Protein AF-A0A914EEW1-F1 (afdb_monomer)

Sequence (70 aa):
MDESNSPCPDGWIFNKFLNRCYKHVKGNNQTCDIWSIEKYCQKIGGHAISIHSLAENLYVSSKSLFLFSP

Radius of gyration: 12.66 Å; Cα contacts (8 Å, |Δi|>4): 77; chains: 1; bounding box: 25×30×38 Å

InterPro domains:
  IPR016186 C-type lectin-like/link domain superfamily [G3DSA:3.10.100.10] (1-67)
  IPR016187 C-type lectin fold [SSF56436] (5-63)

Solvent-accessible surface area (backbone atoms only — not comparable to full-atom values): 4368 Å² total; per-residue (Å²): 143,84,82,72,96,52,97,39,62,94,86,39,47,68,36,81,91,74,72,44,32,31,33,75,60,85,72,63,94,64,88,66,51,70,67,58,44,28,54,53,25,45,75,75,65,26,31,51,58,79,74,89,43,72,70,51,46,57,57,27,70,77,59,65,47,48,33,29,48,127

Organism: NCBI:txid290746

pLDDT: mean 71.99, std 10.7, range [43.69, 83.5]

Mean predicted aligned error: 8.65 Å

Structure (mmCIF, N/CA/C/O backbone):
data_AF-A0A914EEW1-F1
#
_entry.id   AF-A0A914EEW1-F1
#
loop_
_atom_site.group_PDB
_atom_site.id
_atom_site.type_symbol
_atom_site.label_atom_id
_atom_site.label_alt_id
_atom_site.label_comp_id
_atom_site.label_asym_id
_atom_site.label_entity_id
_atom_site.label_seq_id
_atom_site.pdbx_PDB_ins_code
_atom_site.Cartn_x
_atom_site.Cartn_y
_atom_site.Cartn_z
_atom_site.occupancy
_atom_site.B_iso_or_equiv
_atom_site.auth_seq_id
_atom_site.auth_comp_id
_atom_site.auth_asym_id
_atom_site.auth_atom_id
_atom_site.pdbx_PDB_model_num
ATOM 1 N N . MET A 1 1 ? -10.186 15.128 22.176 1.00 43.69 1 MET A N 1
ATOM 2 C CA . MET A 1 1 ? -9.197 14.087 21.811 1.00 43.69 1 MET A CA 1
ATOM 3 C C . MET A 1 1 ? -9.819 13.426 20.611 1.00 43.69 1 MET A C 1
ATOM 5 O O . MET A 1 1 ? -10.504 12.422 20.739 1.00 43.69 1 MET A O 1
ATOM 9 N N . ASP A 1 2 ? -9.733 14.126 19.493 1.00 54.91 2 ASP A N 1
ATOM 10 C CA . ASP A 1 2 ? -10.483 13.811 18.292 1.00 54.91 2 ASP A CA 1
ATOM 11 C C . ASP A 1 2 ? -9.514 13.182 17.311 1.00 54.91 2 ASP A C 1
ATOM 13 O O . ASP A 1 2 ? -8.437 13.724 17.076 1.00 54.91 2 ASP A O 1
ATOM 17 N N . GLU A 1 3 ? -9.891 12.019 16.792 1.00 53.12 3 GLU A N 1
ATOM 18 C CA . GLU A 1 3 ? -10.199 11.860 15.369 1.00 53.12 3 GLU A CA 1
ATOM 19 C C . GLU A 1 3 ? -9.917 10.414 14.934 1.00 53.12 3 GLU A C 1
ATOM 21 O O . GLU A 1 3 ? -8.791 9.928 14.949 1.00 53.12 3 GLU A O 1
ATOM 26 N N . SER A 1 4 ? -10.988 9.744 14.508 1.00 49.06 4 SER A N 1
ATOM 27 C CA . SER A 1 4 ? -10.956 8.580 13.621 1.00 49.06 4 SER A CA 1
ATOM 28 C C . SER A 1 4 ? -10.420 7.261 14.189 1.00 49.06 4 SER A C 1
ATOM 30 O O . SER A 1 4 ? -9.348 6.790 13.834 1.00 49.06 4 SER A O 1
ATOM 32 N N . ASN A 1 5 ? -11.298 6.525 14.881 1.00 53.75 5 ASN A N 1
ATOM 33 C CA . ASN A 1 5 ? -11.249 5.053 14.965 1.00 53.75 5 ASN A CA 1
ATOM 34 C C . ASN A 1 5 ? -11.580 4.378 13.607 1.00 53.75 5 ASN A C 1
ATOM 36 O O . ASN A 1 5 ? -12.229 3.333 13.540 1.00 53.75 5 ASN A O 1
ATOM 40 N N . SER A 1 6 ? -11.174 5.000 12.501 1.00 57.25 6 SER A N 1
ATOM 41 C CA . SER A 1 6 ? -11.068 4.314 11.224 1.00 57.25 6 SER A CA 1
ATOM 42 C C . SER A 1 6 ? -9.807 3.458 11.330 1.00 57.25 6 SER A C 1
ATOM 44 O O . SER A 1 6 ? -8.751 4.000 11.640 1.00 57.25 6 SER A O 1
ATOM 46 N N . PRO A 1 7 ? -9.866 2.139 11.100 1.00 71.81 7 PRO A N 1
ATOM 47 C CA . PRO A 1 7 ? -8.721 1.244 11.303 1.00 71.81 7 PRO A CA 1
ATOM 48 C C . PRO A 1 7 ? -7.505 1.557 10.414 1.00 71.81 7 PRO A C 1
ATOM 50 O O . PRO A 1 7 ? -6.476 0.912 10.566 1.00 71.81 7 PRO A O 1
ATOM 53 N N . CYS A 1 8 ? -7.609 2.527 9.499 1.00 81.44 8 CYS A N 1
ATOM 54 C CA . CYS A 1 8 ? -6.535 2.950 8.615 1.00 81.44 8 CYS A CA 1
ATOM 55 C C . CYS A 1 8 ? -6.376 4.476 8.589 1.00 81.44 8 CYS A C 1
ATOM 57 O O . CYS A 1 8 ? -7.373 5.183 8.763 1.00 81.44 8 CYS A O 1
ATOM 59 N N . PRO A 1 9 ? -5.164 4.984 8.288 1.00 79.19 9 PRO A N 1
ATOM 60 C CA . PRO A 1 9 ? -4.919 6.413 8.109 1.00 79.19 9 PRO A CA 1
ATOM 61 C C . PRO A 1 9 ? -5.695 6.998 6.919 1.00 79.19 9 PRO A C 1
ATOM 63 O O . PRO A 1 9 ? -6.177 6.271 6.047 1.00 79.19 9 PRO A O 1
ATOM 66 N N . ASP A 1 10 ? -5.762 8.325 6.831 1.00 77.06 10 ASP A N 1
ATOM 67 C CA . ASP A 1 10 ? -6.477 9.001 5.746 1.00 77.06 10 ASP A CA 1
ATOM 68 C C . ASP A 1 10 ? -5.932 8.632 4.348 1.00 77.06 10 ASP A C 1
ATOM 70 O O . ASP A 1 10 ? -4.720 8.536 4.105 1.00 77.06 10 ASP A O 1
ATOM 74 N N . GLY A 1 11 ? -6.851 8.351 3.420 1.00 77.50 11 GLY A N 1
ATOM 75 C CA . GLY A 1 11 ? -6.531 7.876 2.071 1.00 77.50 11 GLY A CA 1
ATOM 76 C C . GLY A 1 11 ? -6.083 6.409 1.979 1.00 77.50 11 GLY A C 1
ATOM 77 O O . GLY A 1 11 ? -5.651 5.980 0.904 1.00 77.50 11 GLY A O 1
ATOM 78 N N . TRP A 1 12 ? -6.180 5.638 3.067 1.00 81.75 12 TRP A N 1
ATOM 79 C CA . TRP A 1 12 ? -6.010 4.185 3.064 1.00 81.75 12 TRP A CA 1
ATOM 80 C C . TRP A 1 12 ? -7.365 3.470 3.071 1.00 81.75 12 TRP A C 1
ATOM 82 O O . TRP A 1 12 ? -8.345 3.907 3.668 1.00 81.75 12 TRP A O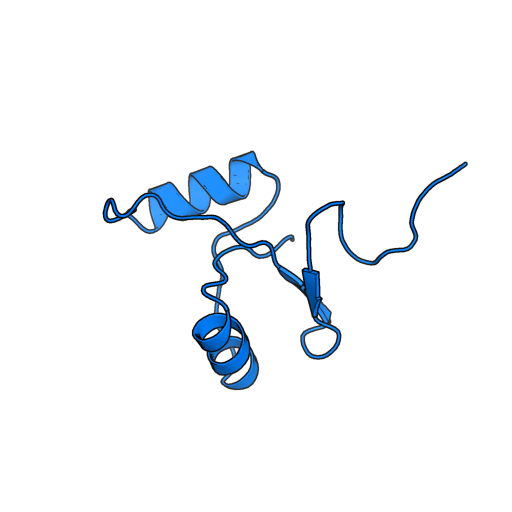 1
ATOM 92 N N . ILE A 1 13 ? -7.410 2.330 2.398 1.00 82.00 13 ILE A N 1
ATOM 93 C CA . ILE A 1 13 ? -8.572 1.464 2.263 1.00 82.00 13 ILE A CA 1
ATOM 94 C C . ILE A 1 13 ? -8.417 0.317 3.255 1.00 82.00 13 ILE A C 1
ATOM 96 O O . ILE A 1 13 ? -7.527 -0.523 3.109 1.00 82.00 13 ILE A O 1
ATOM 100 N N . PHE A 1 14 ? -9.309 0.249 4.240 1.00 82.25 14 PHE A N 1
ATOM 101 C CA . PHE A 1 14 ? -9.373 -0.906 5.124 1.00 82.25 14 PHE A CA 1
ATOM 102 C C . PHE A 1 14 ? -10.021 -2.092 4.42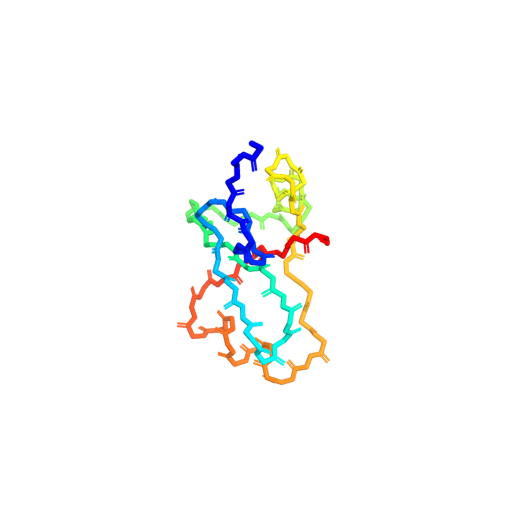3 1.00 82.25 14 PHE A C 1
ATOM 104 O O . PHE A 1 14 ? -11.176 -2.029 3.992 1.00 82.25 14 PHE A O 1
ATOM 111 N N . ASN A 1 15 ? -9.302 -3.204 4.366 1.00 78.62 15 ASN A N 1
ATOM 112 C CA . ASN A 1 15 ? -9.867 -4.479 3.984 1.00 78.62 15 ASN A CA 1
ATOM 113 C C . ASN A 1 15 ? -10.234 -5.274 5.243 1.00 78.62 15 ASN A C 1
ATOM 115 O O . ASN A 1 15 ? -9.361 -5.794 5.935 1.00 78.62 15 ASN A O 1
ATOM 119 N N . LYS A 1 16 ? -11.540 -5.415 5.498 1.00 78.69 16 LYS A N 1
ATOM 120 C CA . LYS A 1 16 ? -12.081 -6.185 6.631 1.00 78.69 16 LYS A CA 1
ATOM 121 C C . LYS A 1 16 ? -11.774 -7.684 6.555 1.00 78.69 16 LYS A C 1
ATOM 123 O O . LYS A 1 16 ? -11.648 -8.316 7.593 1.00 78.69 16 LYS A O 1
ATOM 128 N N . PHE A 1 17 ? -11.659 -8.251 5.352 1.00 76.38 17 PHE A N 1
ATOM 129 C CA . PHE A 1 17 ? -11.390 -9.683 5.166 1.00 76.38 17 PHE A CA 1
ATOM 130 C C . PHE A 1 17 ? -9.952 -10.046 5.514 1.00 76.38 17 PHE A C 1
ATOM 132 O O . PHE A 1 17 ? -9.691 -11.121 6.038 1.00 76.38 17 PHE A O 1
ATOM 139 N N . LEU A 1 18 ? -9.028 -9.138 5.208 1.00 75.94 18 LEU A N 1
ATOM 140 C CA . LEU A 1 18 ? -7.605 -9.313 5.480 1.00 75.94 18 LEU A CA 1
ATOM 141 C C . LEU A 1 18 ? -7.204 -8.688 6.818 1.00 75.94 18 LEU A C 1
ATOM 143 O O . LEU A 1 18 ? -6.111 -8.953 7.300 1.00 75.94 18 LEU A O 1
ATOM 147 N N . ASN A 1 19 ? -8.089 -7.876 7.410 1.00 79.25 19 ASN A N 1
ATOM 148 C CA . ASN A 1 19 ? -7.837 -7.046 8.585 1.00 79.25 19 ASN A CA 1
ATOM 149 C C . ASN A 1 19 ? -6.592 -6.161 8.406 1.00 79.25 19 ASN A C 1
ATOM 151 O O . ASN A 1 19 ? -5.713 -6.103 9.263 1.00 79.25 19 ASN A O 1
ATOM 155 N N . ARG A 1 20 ? -6.493 -5.531 7.231 1.00 78.88 20 ARG A N 1
ATOM 156 C CA . ARG A 1 20 ? -5.285 -4.859 6.739 1.00 78.88 20 ARG A CA 1
ATOM 157 C C . ARG A 1 20 ? -5.631 -3.589 5.969 1.00 78.88 20 ARG A C 1
ATOM 159 O O . ARG A 1 20 ? -6.669 -3.523 5.308 1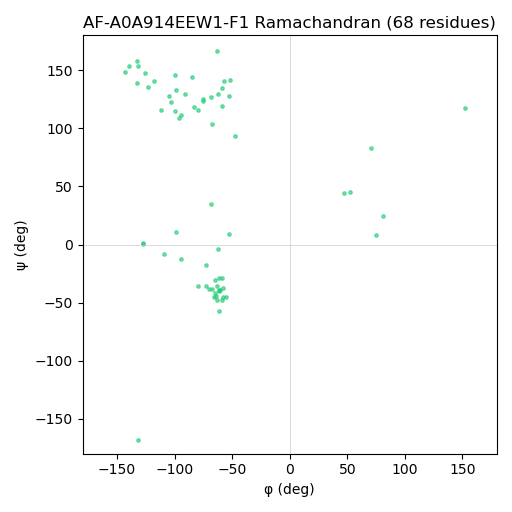.00 78.88 20 ARG A O 1
ATOM 166 N N . CYS A 1 21 ? -4.750 -2.598 6.032 1.00 82.62 21 CYS A N 1
ATOM 167 C CA . CYS A 1 21 ? -4.898 -1.334 5.320 1.00 82.62 21 CYS A CA 1
ATOM 168 C C . CYS A 1 21 ? -4.074 -1.329 4.039 1.00 82.62 21 CYS A C 1
ATOM 170 O O . CYS A 1 21 ? -2.890 -1.660 4.049 1.00 82.62 21 CYS A O 1
ATOM 172 N N . TYR A 1 22 ? -4.697 -0.897 2.947 1.00 79.69 22 TYR A N 1
ATOM 173 C CA . TYR A 1 22 ? -4.070 -0.827 1.634 1.00 79.69 22 TYR A CA 1
ATOM 174 C C . TYR A 1 22 ? -4.188 0.569 1.054 1.00 79.69 22 TYR A C 1
ATOM 176 O O . TYR A 1 22 ? -5.189 1.250 1.253 1.00 79.69 22 TYR A O 1
ATOM 184 N N . LYS A 1 23 ? -3.199 0.996 0.278 1.00 77.69 23 LYS A N 1
ATOM 185 C CA . LYS A 1 23 ? -3.267 2.275 -0.430 1.00 77.69 23 LYS A CA 1
ATOM 186 C C . LYS A 1 23 ? -2.860 2.106 -1.881 1.00 77.69 23 LYS A C 1
ATOM 188 O O . LYS A 1 23 ? -1.942 1.360 -2.219 1.00 77.69 23 LYS A O 1
ATOM 193 N N . HIS A 1 24 ? -3.593 2.788 -2.751 1.00 74.69 24 HIS A N 1
ATOM 194 C CA . HIS A 1 24 ? -3.306 2.788 -4.172 1.00 74.69 24 HIS A CA 1
ATOM 195 C C . HIS A 1 24 ? -2.216 3.817 -4.460 1.00 74.69 24 HIS A C 1
ATOM 197 O O . HIS A 1 24 ? -2.404 5.017 -4.254 1.00 74.69 24 HIS A O 1
ATOM 203 N N . VAL A 1 25 ? -1.084 3.342 -4.966 1.00 70.25 25 VAL A N 1
ATOM 204 C CA . VAL A 1 25 ? -0.053 4.189 -5.558 1.00 70.25 25 VAL A CA 1
ATOM 205 C C . VAL A 1 25 ? -0.146 4.065 -7.056 1.00 70.25 25 VAL A C 1
ATOM 207 O O . VAL A 1 25 ? -0.046 2.972 -7.605 1.00 70.25 25 VAL A O 1
ATOM 210 N N . LYS A 1 26 ? -0.340 5.198 -7.731 1.00 64.06 26 LYS A N 1
ATOM 211 C CA . LYS A 1 26 ? -0.114 5.242 -9.169 1.00 64.06 26 LYS A CA 1
ATOM 212 C C . LYS A 1 26 ? 1.381 5.054 -9.387 1.00 64.06 26 LYS A C 1
ATOM 214 O O . LYS A 1 26 ? 2.145 5.993 -9.179 1.00 64.06 26 LYS A O 1
ATOM 219 N N . GLY A 1 27 ? 1.776 3.854 -9.802 1.00 59.62 27 GLY A N 1
ATOM 220 C CA . GLY A 1 27 ? 3.053 3.683 -10.472 1.00 59.62 27 GLY A CA 1
ATOM 221 C C . GLY A 1 27 ? 3.034 4.572 -11.710 1.00 59.62 27 GLY A C 1
A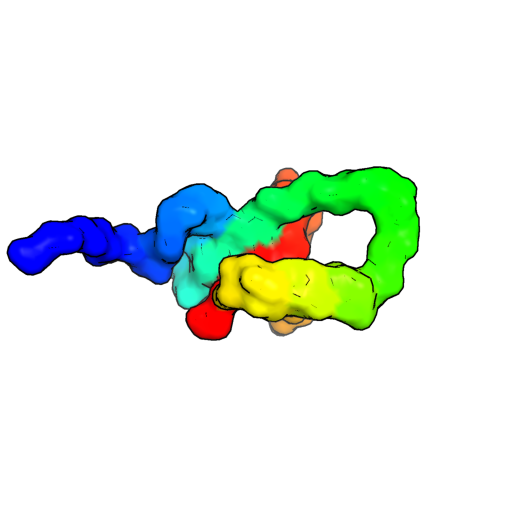TOM 222 O O . GLY A 1 27 ? 2.170 4.432 -12.575 1.00 59.62 27 GLY A O 1
ATOM 223 N N . ASN A 1 28 ? 3.943 5.535 -11.788 1.00 54.25 28 ASN A N 1
ATOM 224 C CA . ASN A 1 28 ? 4.389 6.032 -13.080 1.00 54.25 28 ASN A CA 1
ATOM 225 C C . ASN A 1 28 ? 4.831 4.793 -13.869 1.00 54.25 28 ASN A C 1
ATOM 227 O O . ASN A 1 28 ? 5.606 4.021 -13.328 1.00 54.25 28 ASN A O 1
ATOM 231 N N . ASN A 1 29 ? 4.338 4.581 -15.096 1.00 53.41 29 ASN A N 1
ATOM 232 C CA . ASN A 1 29 ? 4.596 3.412 -15.968 1.00 53.41 29 ASN A CA 1
ATOM 233 C C . ASN A 1 29 ? 6.089 3.059 -16.218 1.00 53.41 29 ASN A C 1
ATOM 235 O O . ASN A 1 29 ? 6.400 2.244 -17.081 1.00 53.41 29 ASN A O 1
ATOM 239 N N . GLN A 1 30 ? 7.028 3.681 -15.511 1.00 52.78 30 GLN A N 1
ATOM 240 C CA . GLN A 1 30 ? 8.382 3.194 -15.345 1.00 52.78 30 GLN A CA 1
ATOM 241 C C . GLN A 1 30 ? 8.361 1.927 -14.501 1.00 52.78 30 GLN A C 1
ATOM 243 O O . GLN A 1 30 ? 7.822 1.900 -13.402 1.00 52.78 30 GLN A O 1
ATOM 248 N N . THR A 1 31 ? 8.979 0.883 -15.033 1.00 51.50 31 THR A N 1
ATOM 249 C CA . THR A 1 31 ? 9.330 -0.354 -14.346 1.00 51.50 31 THR A CA 1
ATOM 250 C C . THR A 1 31 ? 10.002 -0.011 -13.013 1.00 51.50 31 THR A C 1
ATOM 252 O O . THR A 1 31 ? 11.195 0.283 -12.963 1.00 51.50 31 THR A O 1
ATOM 255 N N . CYS A 1 32 ? 9.227 0.048 -11.930 1.00 58.06 32 CYS A N 1
ATOM 256 C CA . CYS A 1 32 ? 9.772 0.275 -10.605 1.00 58.06 32 CYS A CA 1
ATOM 257 C C . CYS A 1 32 ? 10.331 -1.056 -10.117 1.00 58.06 32 CYS A C 1
ATOM 259 O O . CYS A 1 32 ? 9.588 -2.018 -9.931 1.00 58.06 32 CYS A O 1
ATOM 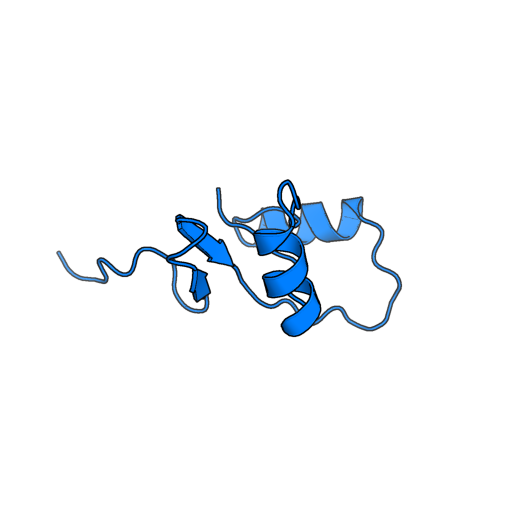261 N N . ASP A 1 33 ? 11.646 -1.103 -9.927 1.00 74.06 33 ASP A N 1
ATOM 262 C CA . ASP A 1 33 ? 12.291 -2.180 -9.188 1.00 74.06 33 ASP A CA 1
ATOM 263 C C . ASP A 1 33 ? 11.598 -2.348 -7.826 1.00 74.06 33 ASP A C 1
ATOM 265 O O . ASP A 1 33 ? 11.198 -1.360 -7.198 1.00 74.06 33 ASP A O 1
ATOM 269 N N . ILE A 1 34 ? 11.436 -3.589 -7.365 1.00 71.56 34 ILE A N 1
ATOM 270 C CA . ILE A 1 34 ? 10.695 -3.888 -6.133 1.00 71.56 34 ILE A CA 1
ATOM 271 C C . ILE A 1 34 ? 11.301 -3.170 -4.919 1.00 71.56 34 ILE A C 1
ATOM 273 O O . ILE A 1 34 ? 10.582 -2.775 -4.004 1.00 71.56 34 ILE A O 1
ATOM 277 N N . TRP A 1 35 ? 12.610 -2.908 -4.954 1.00 79.12 35 TRP A N 1
ATOM 278 C CA . TRP A 1 35 ? 13.324 -2.130 -3.951 1.00 79.12 35 TRP A CA 1
ATOM 279 C C . TRP A 1 35 ? 12.956 -0.645 -3.985 1.00 79.12 35 TRP A C 1
ATOM 281 O O . TRP A 1 35 ? 12.840 0.003 -2.944 1.00 79.12 35 TRP A O 1
ATOM 291 N N . SER A 1 36 ? 12.767 -0.081 -5.182 1.00 78.38 36 SER A N 1
ATOM 292 C CA . SER A 1 36 ? 12.291 1.294 -5.354 1.00 78.38 36 SER A CA 1
ATOM 293 C C . SER A 1 36 ? 10.846 1.448 -4.889 1.00 78.38 36 SER A C 1
ATOM 295 O O . SER A 1 36 ? 10.524 2.464 -4.272 1.00 78.38 36 SER A O 1
ATOM 297 N N . ILE A 1 37 ? 10.007 0.436 -5.143 1.00 75.44 37 ILE A N 1
ATOM 298 C CA . ILE A 1 37 ? 8.636 0.375 -4.627 1.00 75.44 37 ILE A CA 1
ATOM 299 C C . ILE A 1 37 ? 8.687 0.363 -3.103 1.00 75.44 37 ILE A C 1
ATOM 301 O O . ILE A 1 37 ? 8.184 1.297 -2.494 1.00 75.44 37 ILE A O 1
ATOM 305 N N . GLU A 1 38 ? 9.382 -0.599 -2.493 1.00 81.06 38 GLU A N 1
ATOM 306 C CA . GLU A 1 38 ? 9.472 -0.725 -1.033 1.00 81.06 38 GLU A CA 1
ATOM 307 C C . GLU A 1 38 ? 9.990 0.557 -0.367 1.00 81.06 38 GLU A C 1
ATOM 309 O O . GLU A 1 38 ? 9.379 1.059 0.572 1.00 81.06 38 GLU A O 1
ATOM 314 N N . LYS A 1 39 ? 11.048 1.180 -0.901 1.00 81.94 39 LYS A N 1
ATOM 315 C CA . LYS A 1 39 ? 11.531 2.474 -0.387 1.00 81.94 39 LYS A CA 1
ATOM 316 C C . LYS A 1 39 ? 10.487 3.584 -0.481 1.00 81.94 39 LYS A C 1
ATOM 318 O O . LYS A 1 39 ? 10.404 4.425 0.416 1.00 81.94 39 LYS A O 1
ATOM 323 N N . TYR A 1 40 ? 9.711 3.624 -1.563 1.00 79.56 40 TYR A N 1
ATOM 324 C CA . TYR A 1 40 ? 8.619 4.581 -1.703 1.00 79.56 40 TYR A CA 1
ATOM 325 C C . TYR A 1 40 ? 7.515 4.305 -0.676 1.00 79.56 40 TYR A C 1
ATOM 327 O O . TYR A 1 40 ? 7.061 5.239 -0.016 1.00 79.56 40 TYR A O 1
ATOM 335 N N . CYS A 1 41 ? 7.123 3.039 -0.506 1.00 77.94 41 CYS A N 1
ATOM 336 C CA . CYS A 1 41 ? 6.138 2.610 0.485 1.00 77.94 41 CYS A CA 1
ATOM 337 C C . CYS A 1 41 ? 6.582 2.989 1.901 1.00 77.94 41 CYS A C 1
ATOM 339 O O . CYS A 1 41 ? 5.821 3.617 2.634 1.00 77.94 41 CYS A O 1
ATOM 341 N N . GLN A 1 42 ? 7.836 2.701 2.252 1.00 82.62 42 GLN A N 1
ATOM 342 C CA . GLN A 1 42 ? 8.410 3.020 3.560 1.00 82.62 42 GLN A CA 1
ATOM 343 C C . GLN A 1 42 ? 8.407 4.526 3.820 1.00 82.62 42 GLN A C 1
ATOM 345 O O . GLN A 1 42 ? 8.073 4.968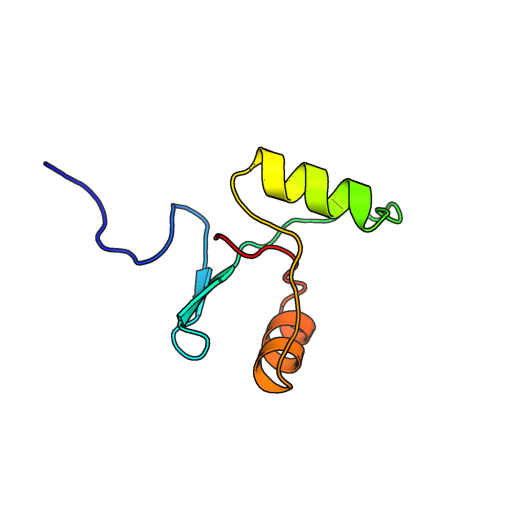 4.918 1.00 82.62 42 GLN A O 1
ATOM 350 N N . LYS A 1 43 ? 8.687 5.340 2.792 1.00 82.56 43 LYS A N 1
ATOM 351 C CA . LYS A 1 43 ? 8.657 6.806 2.901 1.00 82.56 43 LYS A CA 1
ATOM 352 C C . LYS A 1 43 ? 7.273 7.358 3.261 1.00 82.56 43 LYS A C 1
ATOM 354 O O . LYS A 1 43 ? 7.191 8.412 3.885 1.00 82.56 43 LYS A O 1
ATOM 359 N N . ILE A 1 44 ? 6.199 6.673 2.875 1.00 77.62 44 ILE A N 1
ATOM 360 C CA . ILE A 1 44 ? 4.814 7.057 3.193 1.00 77.62 44 ILE A CA 1
ATOM 361 C C . ILE A 1 44 ? 4.234 6.276 4.385 1.00 77.62 44 ILE A C 1
ATOM 363 O O . ILE A 1 44 ? 3.028 6.353 4.619 1.00 77.62 44 ILE A O 1
ATOM 367 N N . GLY A 1 45 ? 5.068 5.532 5.122 1.00 78.75 45 GLY A N 1
ATOM 368 C CA . GLY A 1 45 ? 4.662 4.777 6.312 1.00 78.75 45 GLY A CA 1
ATOM 369 C C . GLY A 1 45 ? 3.999 3.426 6.024 1.00 78.75 45 GLY A C 1
ATOM 370 O O . GLY A 1 45 ? 3.212 2.954 6.837 1.00 78.75 45 GLY A O 1
ATOM 371 N N . GLY A 1 46 ? 4.279 2.817 4.872 1.00 81.19 46 GLY A N 1
ATOM 372 C CA . GLY A 1 46 ? 3.845 1.464 4.528 1.00 81.19 46 GLY A CA 1
ATOM 373 C C . GLY A 1 46 ? 4.974 0.603 3.970 1.00 81.19 46 GLY A C 1
ATOM 374 O O . GLY A 1 46 ? 6.139 0.970 3.997 1.00 81.19 46 GLY A O 1
ATOM 375 N N . HIS A 1 47 ? 4.608 -0.536 3.410 1.00 83.50 47 HIS A N 1
ATOM 376 C CA . HIS A 1 47 ? 5.483 -1.509 2.779 1.00 83.50 47 HIS A CA 1
ATOM 377 C C . HIS A 1 47 ? 4.905 -1.927 1.431 1.00 83.50 47 HIS A C 1
ATO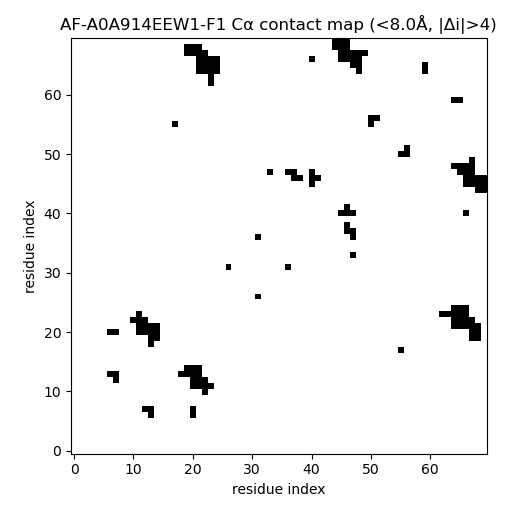M 379 O O . HIS A 1 47 ? 3.699 -1.800 1.185 1.00 83.50 47 HIS A O 1
ATOM 385 N N . ALA A 1 48 ? 5.767 -2.430 0.560 1.00 78.56 48 ALA A N 1
ATOM 386 C CA . ALA A 1 48 ? 5.373 -3.111 -0.651 1.00 78.56 48 ALA A CA 1
ATOM 387 C C . ALA A 1 48 ? 4.475 -4.299 -0.291 1.00 78.56 48 ALA A C 1
ATOM 389 O O . ALA A 1 48 ? 4.678 -5.004 0.704 1.00 78.56 48 ALA A O 1
ATOM 390 N N . ILE A 1 49 ? 3.444 -4.507 -1.101 1.00 77.50 49 ILE A N 1
ATOM 391 C CA . ILE A 1 49 ? 2.469 -5.553 -0.839 1.00 77.50 49 ILE A CA 1
ATOM 392 C C . ILE A 1 49 ? 3.118 -6.939 -0.871 1.00 77.50 49 ILE A C 1
ATOM 394 O O . ILE A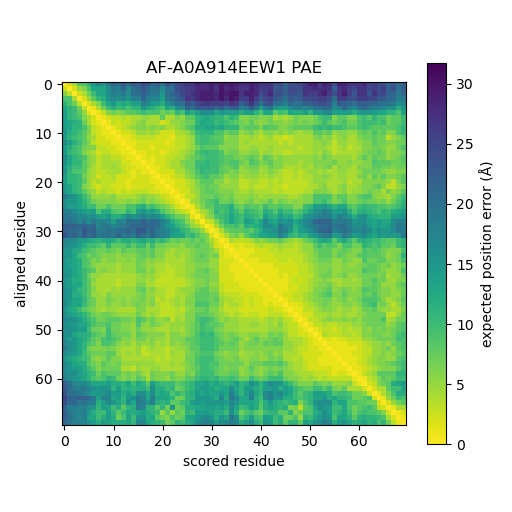 1 49 ? 3.799 -7.303 -1.827 1.00 77.50 49 ILE A O 1
ATOM 398 N N . SER A 1 50 ? 2.875 -7.722 0.178 1.00 75.56 50 SER A N 1
ATOM 399 C CA . SER A 1 50 ? 3.274 -9.127 0.254 1.00 75.56 50 SER A CA 1
ATOM 400 C C . SER A 1 50 ? 2.016 -9.985 0.218 1.00 75.56 50 SER A C 1
ATOM 402 O O . SER A 1 50 ? 1.158 -9.876 1.092 1.00 75.56 50 SER A O 1
ATOM 404 N N . ILE A 1 51 ? 1.871 -10.790 -0.833 1.00 79.19 51 ILE A N 1
ATOM 405 C CA . ILE A 1 51 ? 0.692 -11.627 -1.064 1.00 79.19 51 ILE A CA 1
ATOM 406 C C . ILE A 1 51 ? 0.979 -13.010 -0.484 1.00 79.19 51 ILE A C 1
ATOM 408 O O . ILE A 1 51 ? 1.800 -13.749 -1.025 1.00 79.19 51 ILE A O 1
ATOM 412 N N . HIS A 1 52 ? 0.290 -13.374 0.596 1.00 80.38 52 HIS A N 1
ATOM 413 C CA . HIS A 1 52 ? 0.454 -14.674 1.256 1.00 80.38 52 HIS A CA 1
ATOM 414 C C . HIS A 1 52 ? -0.749 -15.597 1.051 1.00 80.38 52 HIS A C 1
ATOM 416 O O . HIS A 1 52 ? -0.704 -16.763 1.433 1.00 80.38 52 HIS A O 1
ATOM 422 N N . SER A 1 53 ? -1.837 -15.091 0.468 1.00 79.94 53 SER A N 1
ATOM 423 C CA . SER A 1 53 ? -3.069 -15.848 0.249 1.00 79.94 53 SER A CA 1
ATOM 424 C C . SER A 1 53 ? -3.697 -15.555 -1.109 1.00 79.94 53 SER A C 1
ATOM 426 O O . SER A 1 53 ? -3.595 -14.449 -1.640 1.00 79.94 53 SER A O 1
ATOM 428 N N . LEU A 1 54 ? -4.448 -16.524 -1.640 1.00 82.44 54 LEU A N 1
ATOM 429 C CA . LEU A 1 54 ? -5.228 -16.339 -2.868 1.00 82.44 54 LEU A CA 1
ATOM 430 C C . LEU A 1 54 ? -6.238 -15.186 -2.736 1.00 82.44 54 LEU A C 1
ATOM 432 O O . LEU A 1 54 ? -6.420 -14.421 -3.677 1.00 82.44 54 LEU A O 1
ATOM 436 N N . ALA A 1 55 ? -6.848 -15.020 -1.558 1.00 81.25 55 ALA A N 1
ATOM 437 C CA . ALA A 1 55 ? -7.759 -13.911 -1.279 1.00 81.25 55 ALA A CA 1
ATOM 438 C C . ALA A 1 55 ? -7.067 -12.539 -1.391 1.00 81.25 55 ALA A C 1
ATOM 440 O O . ALA A 1 55 ? -7.641 -11.611 -1.960 1.00 81.25 55 ALA A O 1
ATOM 441 N N . GLU A 1 56 ? -5.821 -12.424 -0.913 1.00 79.19 56 GLU A N 1
ATOM 442 C CA . GLU A 1 56 ? -5.003 -11.219 -1.095 1.00 79.19 56 GLU A CA 1
ATOM 443 C C . GLU A 1 56 ? -4.728 -10.992 -2.579 1.00 79.19 56 GLU A C 1
ATOM 445 O O . GLU A 1 56 ? -4.992 -9.903 -3.083 1.00 79.19 56 GLU A O 1
ATOM 450 N N . ASN A 1 57 ? -4.302 -12.037 -3.298 1.00 82.25 57 ASN A N 1
ATOM 451 C CA . ASN A 1 57 ? -3.983 -11.953 -4.721 1.00 82.25 57 ASN A CA 1
ATOM 452 C C . ASN A 1 57 ? -5.172 -11.463 -5.561 1.00 82.25 57 ASN A C 1
ATOM 454 O O . ASN A 1 57 ? -5.022 -10.583 -6.408 1.00 82.25 57 ASN A O 1
ATOM 458 N N . LEU A 1 58 ? -6.365 -12.010 -5.313 1.00 82.94 58 LEU A N 1
ATOM 459 C CA . LEU A 1 58 ? -7.586 -11.637 -6.028 1.00 82.94 58 LEU A CA 1
ATOM 460 C C . LEU A 1 58 ? -7.983 -10.184 -5.745 1.00 82.94 58 LEU A C 1
ATOM 462 O O . LEU A 1 58 ? -8.341 -9.446 -6.664 1.00 82.94 58 LEU A O 1
ATOM 466 N N . TYR A 1 59 ? -7.877 -9.758 -4.485 1.00 77.50 59 TYR A N 1
ATOM 467 C CA . TYR A 1 59 ? -8.207 -8.394 -4.085 1.00 77.50 59 TYR A CA 1
ATOM 468 C C . TYR A 1 59 ? -7.277 -7.362 -4.735 1.00 77.50 59 TYR A C 1
ATOM 470 O O . TYR A 1 59 ? -7.738 -6.339 -5.246 1.00 77.50 59 TYR A O 1
ATOM 478 N N . VAL A 1 60 ? -5.973 -7.639 -4.754 1.00 73.81 60 VAL A N 1
ATOM 479 C CA . VAL A 1 60 ? -4.954 -6.691 -5.230 1.00 73.81 60 VAL A CA 1
ATOM 480 C C . VAL A 1 60 ? -4.863 -6.672 -6.750 1.00 73.81 60 VAL A C 1
ATOM 482 O O . VAL A 1 60 ? -4.744 -5.592 -7.328 1.00 73.81 60 VAL A O 1
ATOM 485 N N . SER A 1 61 ? -5.037 -7.829 -7.400 1.00 72.81 61 SER A N 1
ATOM 486 C CA . SER A 1 61 ? -5.086 -7.949 -8.864 1.00 72.81 61 SER A CA 1
ATOM 487 C C . SER A 1 61 ? -6.271 -7.190 -9.456 1.00 72.81 61 SER A C 1
ATOM 489 O O . SER A 1 61 ? -6.150 -6.573 -10.508 1.00 72.81 61 SER A O 1
ATOM 491 N N . SER A 1 62 ? -7.412 -7.174 -8.759 1.00 65.38 62 SER A N 1
ATOM 492 C CA . SER A 1 62 ? -8.593 -6.424 -9.197 1.00 65.38 62 SER A CA 1
ATOM 493 C C . SER A 1 62 ? -8.448 -4.905 -9.041 1.00 65.38 62 SER A C 1
ATOM 495 O O . SER A 1 62 ? -9.260 -4.164 -9.598 1.00 65.38 62 SER A O 1
ATOM 497 N N . LYS A 1 63 ? -7.492 -4.428 -8.234 1.00 59.41 63 LYS A N 1
ATOM 498 C CA . LYS A 1 63 ? -7.442 -3.034 -7.765 1.00 59.41 63 LYS A CA 1
ATOM 499 C C . LYS A 1 63 ? -6.099 -2.339 -8.018 1.00 59.41 63 LYS A C 1
ATOM 501 O O . LYS A 1 63 ? -5.972 -1.179 -7.634 1.00 59.41 63 LYS A O 1
ATOM 506 N N . SER A 1 64 ? -5.122 -3.016 -8.632 1.00 60.09 64 SER A N 1
ATOM 507 C CA . SER A 1 64 ? -3.743 -2.523 -8.803 1.00 60.09 64 SER A CA 1
ATOM 508 C C . SER A 1 64 ? -3.166 -1.948 -7.498 1.00 60.09 64 SER A C 1
ATOM 510 O O . SER A 1 64 ? -2.620 -0.847 -7.466 1.00 60.09 64 SER A O 1
ATOM 512 N N . LEU A 1 65 ? -3.376 -2.652 -6.380 1.00 60.09 65 LEU A N 1
ATOM 513 C CA . LEU A 1 65 ? -2.950 -2.215 -5.044 1.00 60.09 65 LEU A CA 1
ATOM 514 C C . LEU A 1 65 ? -1.548 -2.744 -4.735 1.00 60.09 65 LEU A C 1
ATOM 516 O O . LEU A 1 65 ? -1.315 -3.943 -4.843 1.00 60.09 65 LEU A O 1
ATOM 520 N N . PHE A 1 66 ? -0.644 -1.863 -4.293 1.00 65.25 66 PHE A N 1
ATOM 521 C CA . PHE A 1 66 ? 0.764 -2.214 -4.054 1.00 65.25 66 PHE A CA 1
ATOM 522 C C . PHE A 1 66 ? 1.298 -1.842 -2.663 1.00 65.25 66 PHE A C 1
ATOM 524 O O . PHE A 1 66 ? 2.464 -2.108 -2.392 1.00 65.25 66 PHE A O 1
ATOM 531 N N . LEU A 1 67 ? 0.480 -1.261 -1.776 1.00 62.56 67 LEU A N 1
ATOM 532 C CA . LEU A 1 67 ? 0.912 -0.839 -0.437 1.00 62.56 67 LEU A CA 1
ATOM 533 C C . LEU A 1 67 ? 0.174 -1.564 0.676 1.00 62.56 67 LEU A C 1
ATOM 535 O O . LEU A 1 67 ? -1.050 -1.670 0.613 1.00 62.56 67 LEU A O 1
ATOM 539 N N . PHE A 1 68 ? 0.902 -1.917 1.729 1.00 69.69 68 PHE A N 1
ATOM 540 C CA . PHE A 1 68 ? 0.389 -2.399 3.007 1.00 69.69 68 PHE A CA 1
ATOM 541 C C . PHE A 1 68 ? 0.906 -1.503 4.150 1.00 69.69 68 PHE A C 1
ATOM 543 O O . PHE A 1 68 ? 2.076 -1.142 4.124 1.00 69.69 68 PHE A O 1
ATOM 550 N N . SER A 1 69 ? 0.088 -1.092 5.125 1.00 61.62 69 SER A N 1
ATOM 551 C CA . SER A 1 69 ? 0.623 -0.447 6.345 1.00 61.62 69 SER A CA 1
ATOM 552 C C . SER A 1 69 ? 1.034 -1.520 7.362 1.00 61.62 69 SER A C 1
ATOM 554 O O . SER A 1 69 ? 0.334 -2.528 7.425 1.00 61.62 69 SER A O 1
ATOM 556 N N . PRO A 1 70 ? 2.113 -1.334 8.143 1.00 55.28 70 PRO A N 1
ATOM 557 C CA . PRO A 1 70 ? 2.462 -2.252 9.229 1.00 55.28 70 PRO A CA 1
ATOM 558 C C . PRO A 1 70 ? 1.347 -2.381 10.278 1.00 55.28 70 PRO A C 1
ATOM 560 O O . PRO A 1 70 ? 0.546 -1.426 10.423 1.00 55.28 70 PRO A O 1
#

Secondary structure (DSSP, 8-state):
------SS-TT-EEETTTTEEEE-----SS---HHHHHHHHHHTT-EE----SHHHHHHHHTTT--EE--

Nearest PDB structures (foldseek):
  6e7d-assembly1_U  TM=7.761E-01  e=2.110E-01  Mus musculus
  6e7d-assembly1_Q  TM=7.770E-01  e=3.565E-01  Mus musculus
  6e7d-assembly1_X  TM=7.739E-01  e=3.5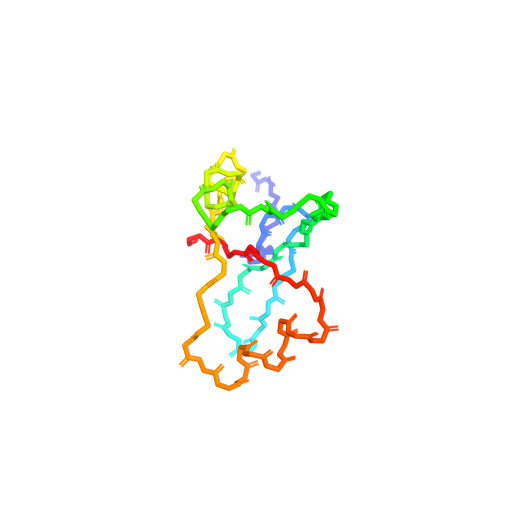65E-01  Mus musculus
  6e7d-assembly2_W  TM=7.501E-01  e=3.565E-01  Mus musculus
  6e7d-assembly2_R  TM=7.723E-01  e=5.283E-01  Mus musculus

Foldseek 3Di:
DDDDPPLDDPQWDQDPVVRWTWHDDPPPPPPQDLVNLQVVLVVVQWGFDDDPDPVSVVVCVVPVITTTHD